Protein 1PUF (pdb70)

B-factor: me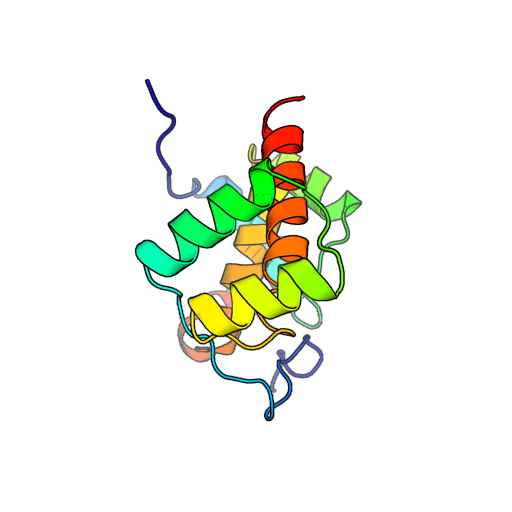an 48.25, std 15.73, range [22.33, 100.63]

Sequence (150 aa):
NNPAANWLHARSTRKKRCPYTKHQTLELEKEFLFNMYLTRDRRYEVARLLNLTERRQVKIIWFQNRRMKMKKINKDRAKARRKRRNFNNKQATEILNEYFYSHLSNPYPSEEAKEELAKKCGITVSQVSNWFGNKRIRYKKNIGKFQEEANIY

Solvent-accessible surface area: 11614 Å² total; per-residue (Å²): 179,102,28,7,50,114,8,126,98,69,194,120,118,170,131,164,184,66,99,64,81,173,111,26,56,96,48,0,44,136,12,1,128,141,35,67,151,42,77,194,114,99,49,38,54,8,4,82,119,11,138,18,80,82,159,31,0,81,53,40,2,79,95,45,45,102,116,67,128,105,81,85,76,86,176,88,144,160,225,214,143,202,168,131,64,81,158,122,2,44,31,52,0,4,48,46,0,23,86,77,34,83,77,0,73,10,56,62,119,26,48,100,93,6,7,164,122,12,70,26,74,57,44,56,0,38,78,33,1,28,67,22,46,76,144,8,62,156,77,67,58,73,46,101,32,55,25,107,142,82

Secondary structure (DSSP, 8-state):
--TTTTS----TTSPPP-PPPHHHHHHHHHHHHH-SS--HHHHHHHHHHHT--HHHHHHHHHHHHHHHHHHHHHH--/-PPPP-PPPHHHHHHHHHHHHHTTTS----HHHHHHHHHHHTS-HHHHHHHHHHHHHHHHH-TTTTTTHHHH-

Foldseek 3Di:
DPPCVPPDDDDPPDDDDDDADPVLVVLLVVLCVVPLADDQVSLVVSCVVRVHDSVVSNVVSVVVVVVVVVVVVVPPD/DDDDDDDFDPQLVVLLLVQCLVCVVDSDDDLVRLCVSCVSRVHDSVVSVVVVVVVVVVCVVCVPVCPVVSVVD

Radius of gyration: 19.5 Å; Cα contacts (8 Å, |Δi|>4): 75; chains: 2; bounding box: 44×50×38 Å

Nearest PDB structures (foldseek):
  1puf-assembly1_A  TM=1.013E+00  e=2.223E-12  Mus musculus
  2r5z-assembly1_A  TM=8.988E-01  e=5.436E-06  Drosophila melanogaster
  2r5y-assembly1_A  TM=7.998E-01  e=9.150E-06  Drosophila melanogaster
  5wc9-assembly2_F  TM=9.053E-01  e=1.177E-02  Homo sapiens
  2da1-assembly1_A  TM=8.471E-01  e=9.073E-03  Homo sapiens

Structure (mmCIF, N/CA/C/O backbone):
data_1PUF
#
_entry.id   1PUF
#
_cell.length_a   60.769
_cell.length_b   114.853
_cell.length_c   108.170
_cell.angle_alpha   90.00
_cell.angle_beta   90.00
_cell.angle_gamma   90.00
#
_symmetry.space_group_name_H-M   'C 2 2 21'
#
loop_
_entity.id
_entity.type
_entity.pdbx_description
1 polymer "5'-D(*AP*CP*TP*CP*TP*AP*TP*GP*AP*TP*TP*TP*AP*CP*GP*AP*CP*GP*CP*T)-3'"
2 polymer "5'-D(*TP*AP*GP*CP*GP*TP*CP*GP*TP*AP*AP*AP*TP*CP*AP*TP*AP*GP*AP*G)-3'"
3 polymer 'Homeobox protein Hox-A9'
4 polymer 'Pre-B-cell leukemia transcription factor-1'
5 water water
#
loop_
_atom_site.group_PDB
_atom_site.id
_atom_site.type_symbol
_atom_site.label_atom_id
_atom_site.label_alt_id
_atom_site.label_comp_id
_atom_site.label_asym_id
_atom_site.label_entity_id
_atom_site.label_seq_id
_atom_site.pdbx_PDB_ins_code
_atom_site.Cartn_x
_atom_site.Cartn_y
_atom_site.Cartn_z
_atom_site.occupancy
_atom_site.B_iso_or_equiv
_atom_site.auth_seq_id
_atom_site.auth_comp_id
_atom_site.auth_asym_id
_atom_site.auth_atom_id
_atom_site.pdbx_PDB_model_num
ATOM 815 N N . ASN C 3 1 ? 25.806 10.469 15.538 1.00 87.46 193 ASN A N 1
ATOM 816 C CA . ASN C 3 1 ? 26.003 11.184 14.244 1.00 86.99 193 ASN A CA 1
ATOM 817 C C . ASN C 3 1 ? 25.340 12.564 14.262 1.00 86.09 193 ASN A C 1
ATOM 818 O O . ASN C 3 1 ? 25.943 13.558 13.851 1.00 86.39 193 ASN A O 1
ATOM 823 N N . ASN C 3 2 ? 24.093 12.612 14.727 1.00 84.29 194 ASN A N 1
ATOM 824 C CA . ASN C 3 2 ? 23.344 13.863 14.829 1.00 82.02 194 ASN A CA 1
ATOM 825 C C . ASN C 3 2 ? 23.245 14.585 13.476 1.00 79.71 194 ASN A C 1
ATOM 826 O O . ASN C 3 2 ? 23.767 15.684 13.308 1.00 79.44 194 ASN A O 1
ATOM 831 N N . PRO C 3 3 ? 22.551 13.976 12.498 1.00 77.56 195 PRO A N 1
ATOM 832 C CA . PRO C 3 3 ? 22.395 14.568 11.165 1.00 75.46 195 PRO A CA 1
ATOM 833 C C . PRO C 3 3 ? 21.499 15.804 11.138 1.00 73.23 195 PRO A C 1
ATOM 834 O O . PRO C 3 3 ? 21.525 16.568 10.174 1.00 73.70 195 PRO A O 1
ATOM 838 N N . ALA C 3 4 ? 20.715 16.000 12.197 1.00 70.03 196 ALA A N 1
ATOM 839 C CA . ALA C 3 4 ? 19.826 17.158 12.301 1.00 66.75 196 ALA A CA 1
ATOM 840 C C . ALA C 3 4 ? 20.575 18.384 12.839 1.00 64.56 196 ALA A C 1
ATOM 841 O O . ALA C 3 4 ? 20.005 19.474 12.944 1.00 63.61 196 ALA A O 1
ATOM 843 N N . ALA C 3 5 ? 21.856 18.199 13.153 1.00 61.02 197 ALA A N 1
ATOM 844 C CA . ALA C 3 5 ? 22.706 19.252 13.705 1.00 58.76 197 ALA A CA 1
ATOM 845 C C . ALA C 3 5 ? 22.660 20.611 13.015 1.00 57.38 197 ALA A C 1
ATOM 846 O O . ALA C 3 5 ? 22.496 21.641 13.674 1.00 56.37 197 ALA A O 1
ATOM 848 N N . ASN C 3 6 ? 22.817 20.626 11.695 1.00 54.95 198 ASN A N 1
ATOM 849 C CA . ASN C 3 6 ? 22.802 21.883 10.958 1.00 54.63 198 ASN A CA 1
ATOM 850 C C . ASN C 3 6 ? 21.423 22.388 10.531 1.00 52.04 198 ASN A C 1
ATOM 851 O O . ASN C 3 6 ? 21.328 23.394 9.825 1.00 51.47 198 ASN A O 1
ATOM 856 N N . TRP C 3 7 ?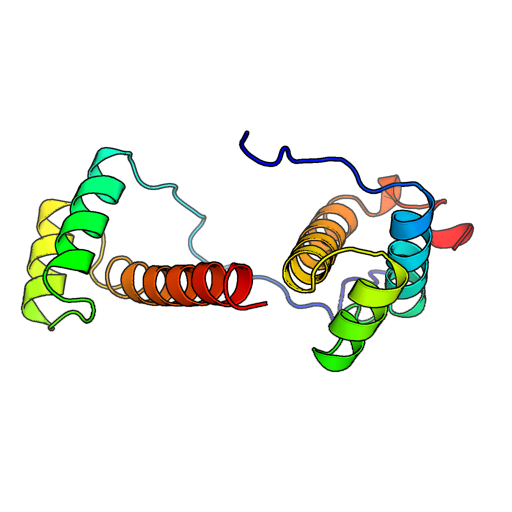 20.363 21.697 10.935 1.00 49.66 199 TRP A N 1
ATOM 857 C CA . TRP C 3 7 ? 19.006 22.108 10.563 1.00 46.60 199 TRP A CA 1
ATOM 858 C C . TRP C 3 7 ? 18.551 23.305 11.397 1.00 47.00 199 TRP A C 1
ATOM 859 O O . TRP C 3 7 ? 19.186 23.661 12.389 1.00 44.32 199 TRP A O 1
ATOM 870 N N . LEU C 3 8 ? 17.443 23.928 11.004 1.00 46.18 200 LEU A N 1
ATOM 871 C CA . LEU C 3 8 ? 16.948 25.064 11.770 1.00 47.38 200 LEU A CA 1
ATOM 872 C C . LEU C 3 8 ? 16.360 24.535 13.060 1.00 47.71 200 LEU A C 1
ATOM 873 O O . LEU C 3 8 ? 15.608 23.571 13.046 1.00 46.42 200 LEU A O 1
ATOM 878 N N . HIS C 3 9 ? 16.722 25.143 14.180 1.00 50.15 201 HIS A N 1
ATOM 879 C CA . HIS C 3 9 ? 16.187 24.709 15.460 1.00 54.00 201 HIS A CA 1
ATOM 880 C C . HIS C 3 9 ? 15.533 25.872 16.171 1.00 55.65 201 HIS A C 1
ATOM 881 O O . HIS C 3 9 ? 15.942 27.028 16.014 1.00 54.74 201 HIS A O 1
ATOM 888 N N . ALA C 3 10 ? 14.500 25.559 16.937 1.00 57.21 202 ALA A N 1
ATOM 889 C CA . ALA C 3 10 ? 13.808 26.577 17.695 1.00 60.67 202 ALA A CA 1
ATOM 890 C C . ALA C 3 10 ? 14.730 26.959 18.844 1.00 62.48 202 ALA A C 1
ATOM 891 O O . ALA C 3 10 ? 15.362 26.096 19.462 1.00 62.59 202 ALA A O 1
ATOM 893 N N . ARG C 3 11 ? 14.832 28.253 19.111 1.00 65.54 203 ARG A N 1
ATOM 894 C CA . ARG C 3 11 ? 15.669 28.719 20.199 1.00 68.64 203 ARG A CA 1
ATOM 895 C C . ARG C 3 11 ? 15.033 28.197 21.486 1.00 69.10 203 ARG A C 1
ATOM 896 O O . ARG C 3 11 ? 13.837 28.376 21.717 1.00 68.96 203 ARG A O 1
ATOM 904 N N . SER C 3 12 ? 15.837 27.530 22.304 1.00 70.34 204 SER A N 1
ATOM 905 C CA . SER C 3 12 ? 15.379 26.956 23.564 1.00 71.19 204 SER A CA 1
ATOM 906 C C . SER C 3 12 ? 14.647 27.948 24.482 1.00 70.66 204 SER A C 1
ATOM 907 O O . SER C 3 12 ? 14.167 27.579 25.555 1.00 70.29 204 SER A O 1
ATOM 910 N N . THR C 3 13 ? 14.555 29.202 24.057 1.00 69.72 205 THR A N 1
ATOM 911 C CA . THR C 3 13 ? 13.896 30.222 24.855 1.00 68.99 205 THR A CA 1
ATOM 912 C C . THR C 3 13 ? 12.646 30.776 24.188 1.00 67.97 205 THR A C 1
ATOM 913 O O . THR C 3 13 ? 12.199 31.880 24.516 1.00 68.59 205 THR A O 1
ATOM 917 N N . ARG C 3 14 ? 12.086 30.012 23.255 1.00 65.69 206 ARG A N 1
ATOM 918 C CA . ARG C 3 14 ? 10.885 30.426 22.532 1.00 63.42 206 ARG A CA 1
ATOM 919 C C . ARG C 3 14 ? 9.640 30.117 23.369 1.00 60.78 206 ARG A C 1
ATOM 920 O O . ARG C 3 14 ? 9.569 29.066 24.009 1.00 60.63 206 ARG A O 1
ATOM 928 N N . LYS C 3 15 ? 8.667 31.028 23.386 1.00 57.73 207 LYS A N 1
ATOM 929 C CA . LYS C 3 15 ? 7.454 30.789 24.155 1.00 55.09 207 LYS A CA 1
ATOM 930 C C . LYS C 3 15 ? 6.801 29.533 23.596 1.00 53.87 207 LYS A C 1
ATOM 931 O O . LYS C 3 15 ? 6.776 29.341 22.387 1.00 53.91 207 LYS A O 1
ATOM 937 N N . LYS C 3 16 ? 6.308 28.659 24.470 1.00 52.44 208 LYS A N 1
ATOM 938 C CA . LYS C 3 16 ? 5.651 27.447 23.994 1.00 49.53 208 LYS A CA 1
ATOM 939 C C . LYS C 3 16 ? 4.262 27.819 23.449 1.00 46.16 208 LYS A C 1
ATOM 940 O O . LYS C 3 16 ? 3.530 28.610 24.048 1.00 44.13 208 LYS A O 1
ATOM 946 N N . ARG C 3 17 ? 3.938 27.246 22.303 1.00 42.47 209 ARG A N 1
ATOM 947 C CA . ARG C 3 17 ? 2.690 27.476 21.581 1.00 41.04 209 ARG A CA 1
ATOM 948 C C . ARG C 3 17 ? 1.430 27.339 22.426 1.00 39.67 209 ARG A C 1
ATOM 949 O O . ARG C 3 17 ? 1.247 26.338 23.098 1.00 38.87 209 ARG A O 1
ATOM 957 N N . CYS C 3 18 ? 0.563 28.338 22.354 1.00 38.33 210 CYS A N 1
ATOM 958 C CA . CYS C 3 18 ? -0.717 28.336 23.070 1.00 40.34 210 CYS A CA 1
ATOM 959 C C . CYS C 3 18 ? -1.868 28.556 22.095 1.00 38.08 210 CYS A C 1
ATOM 960 O O . CYS C 3 18 ? -2.061 29.678 21.657 1.00 38.65 210 CYS A O 1
ATOM 963 N N . PRO C 3 19 ? -2.615 27.511 21.723 1.00 37.03 211 PRO A N 1
ATOM 964 C CA . PRO C 3 19 ? -3.739 27.713 20.794 1.00 37.51 211 PRO A CA 1
ATOM 965 C C . PRO C 3 19 ? -4.693 28.734 21.390 1.00 38.97 211 PRO A C 1
ATOM 966 O O . PRO C 3 19 ? -4.913 28.732 22.609 1.00 37.36 211 PRO A O 1
ATOM 970 N N . TYR C 3 20 ? -5.259 29.608 20.567 1.00 38.27 212 TYR A N 1
ATOM 971 C CA . TYR C 3 20 ? -6.177 30.584 21.120 1.00 41.27 212 TYR A CA 1
ATOM 972 C C . TYR C 3 20 ? -7.568 29.942 21.105 1.00 42.49 212 TYR A C 1
ATOM 973 O O . TYR C 3 20 ? -7.807 28.952 20.411 1.00 44.17 212 TYR A O 1
ATOM 982 N N . THR C 3 21 ? -8.480 30.523 21.865 1.00 45.61 213 THR A N 1
ATOM 983 C CA . THR C 3 21 ? -9.840 30.002 21.952 1.00 46.66 213 THR A CA 1
ATOM 984 C C . THR C 3 21 ? -10.710 30.430 20.787 1.00 47.88 213 THR A C 1
ATOM 985 O O . THR C 3 21 ? -10.384 31.374 20.075 1.00 46.44 213 THR A O 1
ATOM 989 N N . LYS C 3 22 ? -11.826 29.727 20.606 1.00 48.05 214 LYS A N 1
ATOM 990 C CA . LYS C 3 22 ? -12.753 30.046 19.546 1.00 49.08 214 LYS A CA 1
ATOM 991 C C . LYS C 3 22 ? -13.069 31.523 19.671 1.00 47.10 214 LYS A C 1
ATOM 992 O O . LYS C 3 22 ? -13.112 32.238 18.676 1.00 48.77 214 LYS A O 1
ATOM 998 N N . HIS C 3 23 ? -13.269 31.988 20.898 1.00 44.15 215 HIS A N 1
ATOM 999 C CA . HIS C 3 23 ? -13.602 33.394 21.132 1.00 42.90 215 HIS A CA 1
ATOM 1000 C C . HIS C 3 23 ? -12.497 34.371 20.736 1.00 41.26 215 HIS A C 1
ATOM 1001 O O . HIS C 3 23 ? -12.758 35.409 20.125 1.00 38.61 215 HIS A O 1
ATOM 1008 N N . GLN C 3 24 ? -11.263 34.068 21.122 1.00 38.49 216 GLN A N 1
ATOM 1009 C CA . GLN C 3 24 ? -10.188 34.973 20.770 1.00 36.48 216 GLN A CA 1
ATOM 1010 C C . GLN C 3 24 ? -10.095 34.983 19.242 1.00 32.13 216 GLN A C 1
ATOM 1011 O O . GLN C 3 24 ? -10.040 36.040 18.662 1.00 31.29 216 GLN A O 1
ATOM 1017 N N . THR C 3 25 ? -10.130 33.813 18.627 1.00 34.47 217 THR A N 1
ATOM 1018 C CA . THR C 3 25 ? -10.043 33.705 17.151 1.00 36.85 217 THR A CA 1
ATOM 1019 C C . THR C 3 25 ? -11.156 34.492 16.446 1.00 38.42 217 THR A C 1
ATOM 1020 O O . THR C 3 25 ? -10.886 35.287 15.559 1.00 38.19 217 THR A O 1
ATOM 1024 N N . LEU C 3 26 ? -12.405 34.313 16.880 1.00 40.28 218 LEU A N 1
ATOM 1025 C CA . LEU C 3 26 ? -13.514 35.014 16.253 1.00 39.71 218 LEU A CA 1
ATOM 1026 C C . LEU C 3 26 ? -13.410 36.524 16.400 1.00 39.27 218 LEU A C 1
ATOM 1027 O O . LEU C 3 26 ? -13.700 37.276 15.463 1.00 38.89 218 LEU A O 1
ATOM 1032 N N . GLU C 3 27 ? -12.962 36.988 17.559 1.00 37.14 219 GLU A N 1
ATOM 1033 C CA . GLU C 3 27 ? -12.800 38.410 17.778 1.00 36.71 219 GLU A CA 1
ATOM 1034 C C . GLU C 3 27 ? -11.633 38.988 16.944 1.00 36.00 219 GLU A C 1
ATOM 1035 O O . GLU C 3 27 ? -11.680 40.124 16.451 1.00 34.14 219 GLU A O 1
ATOM 1041 N N . LEU C 3 28 ? -10.553 38.226 16.834 1.00 34.12 220 LEU A N 1
ATOM 1042 C CA . LEU C 3 28 ? -9.442 38.699 16.041 1.00 32.46 220 LEU A CA 1
ATOM 1043 C C . LEU C 3 28 ? -9.891 38.729 14.560 1.00 33.58 220 LEU A C 1
ATOM 1044 O O . LEU C 3 28 ? -9.587 39.662 13.831 1.00 36.47 220 LEU A O 1
ATOM 1049 N N . GLU C 3 29 ? -10.581 37.706 14.123 1.00 34.49 221 GLU A N 1
ATOM 1050 C CA . GLU C 3 29 ? -11.048 37.735 12.745 1.00 40.66 221 GLU A CA 1
ATOM 1051 C C . GLU C 3 29 ? -11.901 38.997 12.475 1.00 42.12 221 GLU A C 1
ATOM 1052 O O . GLU C 3 29 ? -11.727 39.666 11.452 1.00 41.99 221 GLU A O 1
ATOM 1058 N N . LYS C 3 30 ? -12.803 39.363 13.390 1.00 43.32 222 LYS A N 1
ATOM 1059 C CA . LYS C 3 30 ? -13.602 40.567 13.183 1.00 42.83 222 LYS A CA 1
ATOM 1060 C C . LYS C 3 30 ? -12.760 41.843 13.184 1.00 43.24 222 LYS A C 1
ATOM 1061 O O . LYS C 3 30 ? -13.113 42.821 12.529 1.00 41.17 222 LYS A O 1
ATOM 1067 N N . GLU C 3 31 ? -11.650 41.865 13.921 1.00 40.73 223 GLU A N 1
ATOM 1068 C CA . GLU C 3 31 ? -10.833 43.065 13.929 1.00 42.10 223 GLU A CA 1
ATOM 1069 C C . GLU C 3 31 ? -10.087 43.145 12.596 1.00 42.85 223 GLU A C 1
ATOM 1070 O O . GLU C 3 31 ? -9.813 44.247 12.092 1.00 42.37 223 GLU A O 1
ATOM 1076 N N . PHE C 3 32 ? -9.790 41.971 12.043 1.00 42.76 224 PHE A N 1
ATOM 1077 C CA . PHE C 3 32 ? -9.067 41.839 10.789 1.00 45.21 224 PHE A CA 1
ATOM 1078 C C . PHE C 3 32 ? -9.879 42.479 9.670 1.00 47.37 224 PHE A C 1
ATOM 1079 O O . PHE C 3 32 ? -9.349 43.329 8.943 1.00 47.53 224 PHE A O 1
ATOM 1087 N N . LEU C 3 33 ? -11.150 42.085 9.554 1.00 48.74 225 LEU A N 1
ATOM 1088 C CA . LEU C 3 33 ? -12.059 42.631 8.521 1.00 50.25 225 LEU A CA 1
ATOM 1089 C C . LEU C 3 33 ? -12.352 44.128 8.664 1.00 51.09 225 LEU A C 1
ATOM 1090 O O . LEU C 3 33 ? -12.675 44.814 7.681 1.00 50.86 225 LEU A O 1
ATOM 1095 N N . PHE C 3 34 ? -12.254 44.643 9.883 1.00 50.13 226 PHE A N 1
ATOM 1096 C CA . PHE C 3 34 ? -12.454 46.060 10.069 1.00 50.93 226 PHE A CA 1
ATOM 1097 C C . PHE C 3 34 ? -11.268 46.824 9.466 1.00 50.47 226 PHE A C 1
ATOM 1098 O O . PHE C 3 34 ? -11.459 47.854 8.830 1.00 49.84 226 PHE A O 1
ATOM 1106 N N . ASN C 3 35 ? -10.043 46.340 9.685 1.00 49.06 227 ASN A N 1
ATOM 1107 C CA . ASN C 3 35 ? -8.831 46.983 9.136 1.00 48.83 227 ASN A CA 1
ATOM 1108 C C . ASN C 3 35 ? -7.723 45.932 9.128 1.00 48.48 227 ASN A C 1
ATOM 1109 O O . ASN C 3 35 ? -7.242 45.543 10.195 1.00 47.80 227 ASN A O 1
ATOM 1111 N N . MET C 3 36 ? -7.313 45.471 7.940 1.00 46.59 228 MET A N 1
ATOM 1112 C CA . MET C 3 36 ? -6.307 44.410 7.845 1.00 44.61 228 MET A CA 1
ATOM 1113 C C . MET C 3 36 ? -4.940 44.716 8.390 1.00 42.60 228 MET A C 1
ATOM 1114 O O . MET C 3 36 ? -4.104 43.816 8.509 1.00 41.72 228 MET A O 1
ATOM 1119 N N . TYR C 3 37 ? -4.726 45.984 8.718 1.00 41.77 229 TYR A N 1
ATOM 1120 C CA . TYR C 3 37 ? -3.493 46.457 9.313 1.00 44.27 229 TYR A CA 1
ATOM 1121 C C . TYR C 3 37 ? -3.866 47.216 10.586 1.00 45.87 229 TYR A C 1
ATOM 1122 O O . TYR C 3 37 ? -4.705 48.123 10.565 1.00 44.80 229 TYR A O 1
ATOM 1131 N N . LEU C 3 38 ? -3.238 46.825 11.689 1.00 47.05 230 LEU A N 1
ATOM 1132 C CA . LEU C 3 38 ? -3.491 47.427 13.000 1.00 48.97 230 LEU A CA 1
ATOM 1133 C C . LEU C 3 38 ? -2.804 48.762 13.208 1.00 50.13 230 LEU A C 1
ATOM 1134 O O . LEU C 3 38 ? -1.739 49.031 12.643 1.00 51.37 230 LEU A O 1
ATOM 1139 N N . THR C 3 39 ? -3.426 49.595 14.032 1.00 51.66 231 THR A N 1
ATOM 1140 C CA . THR C 3 39 ? -2.869 50.876 14.418 1.00 53.22 231 THR A CA 1
ATOM 1141 C C . THR C 3 39 ? -2.375 50.539 15.821 1.00 54.41 231 THR A C 1
ATOM 1142 O O . THR C 3 39 ? -2.845 49.569 16.413 1.00 52.68 231 THR A O 1
ATOM 1146 N N . ARG C 3 40 ? -1.453 51.329 16.354 1.00 57.23 232 ARG A N 1
ATOM 1147 C CA . ARG C 3 40 ? -0.912 51.071 17.685 1.00 60.72 232 ARG A CA 1
ATOM 1148 C C . ARG C 3 40 ? -2.031 50.980 18.735 1.00 61.13 232 ARG A C 1
ATOM 1149 O O . ARG C 3 40 ? -1.986 50.140 19.639 1.00 61.60 232 ARG A O 1
ATOM 1157 N N . ASP C 3 41 ? -3.053 51.815 18.583 1.00 61.80 233 ASP A N 1
ATOM 1158 C CA . AS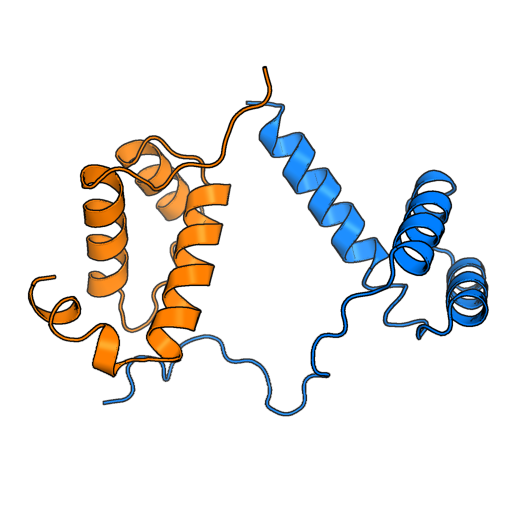P C 3 41 ? -4.168 51.851 19.528 1.00 62.00 233 ASP A CA 1
ATOM 1159 C C . ASP C 3 41 ? -5.172 50.707 19.406 1.00 60.23 233 ASP A C 1
ATOM 1160 O O . ASP C 3 41 ? -5.607 50.149 20.422 1.00 59.48 233 ASP A O 1
ATOM 1165 N N . ARG C 3 42 ? -5.545 50.367 18.175 1.00 57.44 234 ARG A N 1
ATOM 1166 C CA . ARG C 3 42 ? -6.493 49.283 17.942 1.00 56.65 234 ARG A CA 1
ATOM 1167 C C . ARG C 3 42 ? -5.906 47.975 18.464 1.00 54.15 234 ARG A C 1
ATOM 1168 O O . ARG C 3 42 ? -6.615 47.145 19.022 1.00 52.30 234 ARG A O 1
ATOM 1176 N N . ARG C 3 43 ? -4.602 47.806 18.253 1.00 51.08 235 ARG A N 1
ATOM 1177 C CA . ARG C 3 43 ? -3.878 46.623 18.695 1.00 49.74 235 ARG A CA 1
ATOM 1178 C C . ARG C 3 43 ? -3.905 46.556 20.216 1.00 47.75 235 ARG A C 1
ATOM 1179 O O . ARG C 3 43 ? -4.086 45.499 20.801 1.00 46.09 235 ARG A O 1
ATOM 1187 N N . TYR C 3 44 ? -3.680 47.709 20.824 1.00 48.01 236 TYR A N 1
ATOM 1188 C CA . TYR C 3 44 ? -3.676 47.865 22.266 1.00 48.06 236 TYR A CA 1
ATOM 1189 C C . TYR C 3 44 ? -5.023 47.476 22.860 1.00 47.78 236 TYR A C 1
ATOM 1190 O O . TYR C 3 44 ? -5.068 46.755 23.853 1.00 48.76 236 TYR A O 1
ATOM 1192 N N . GLU C 3 45 ? -6.116 47.917 22.237 1.00 47.72 237 GLU A N 1
ATOM 1193 C CA . GLU C 3 45 ? -7.464 47.616 22.733 1.00 46.03 237 GLU A CA 1
ATOM 1194 C C . GLU C 3 45 ? -7.878 46.161 22.555 1.00 46.46 237 GLU A C 1
ATOM 1195 O O . GLU C 3 45 ? -8.496 45.549 23.448 1.00 45.18 237 GLU A O 1
ATOM 1197 N N . VAL C 3 46 ? -7.536 45.594 21.399 1.00 44.86 238 VAL A N 1
ATOM 1198 C CA . VAL C 3 46 ? -7.850 44.208 21.114 1.00 43.75 238 VAL A CA 1
ATOM 1199 C C . VAL C 3 46 ? -7.051 43.320 22.065 1.00 43.86 238 VAL A C 1
ATOM 1200 O O . VAL C 3 46 ? -7.560 42.321 22.581 1.00 43.80 238 VAL A O 1
ATOM 1204 N N . ALA C 3 47 ? -5.788 43.674 22.278 1.00 43.21 239 ALA A N 1
ATOM 1205 C CA . ALA C 3 47 ? -4.934 42.910 23.176 1.00 44.75 239 ALA A CA 1
ATOM 1206 C C . ALA C 3 47 ? -5.566 42.820 24.594 1.00 45.48 239 ALA A C 1
ATOM 1207 O O . ALA C 3 47 ? -5.728 41.730 25.142 1.00 46.80 239 ALA A O 1
ATOM 1209 N N . ARG C 3 48 ? -5.908 43.973 25.159 1.00 46.46 240 ARG A N 1
ATOM 1210 C CA . ARG C 3 48 ? -6.523 44.080 26.499 1.00 47.37 240 ARG A CA 1
ATOM 1211 C C . ARG C 3 48 ? -7.817 43.271 26.584 1.00 48.43 240 ARG A C 1
ATOM 1212 O O . ARG C 3 48 ? -8.007 42.417 27.463 1.00 48.83 240 ARG A O 1
ATOM 1214 N N . LEU C 3 49 ? -8.703 43.546 25.643 1.00 49.13 241 LEU A N 1
ATOM 1215 C CA . LEU C 3 49 ? -9.984 42.884 25.542 1.00 50.11 241 LEU A CA 1
ATOM 1216 C C . LEU C 3 49 ? -9.893 41.352 25.538 1.00 49.48 241 LEU A C 1
ATOM 1217 O O . LEU C 3 49 ? -10.745 40.672 26.126 1.00 49.11 241 LEU A O 1
ATOM 1222 N N . LEU C 3 50 ? -8.858 40.802 24.895 1.00 46.23 242 LEU A N 1
ATOM 1223 C CA . LEU C 3 50 ? -8.695 39.356 24.807 1.00 43.22 242 LEU A CA 1
ATOM 1224 C C . LEU C 3 50 ? -7.627 38.762 25.733 1.00 41.75 242 LEU A C 1
ATOM 1225 O O . LEU C 3 50 ? -7.420 37.556 25.739 1.00 40.95 242 LEU A O 1
ATOM 1230 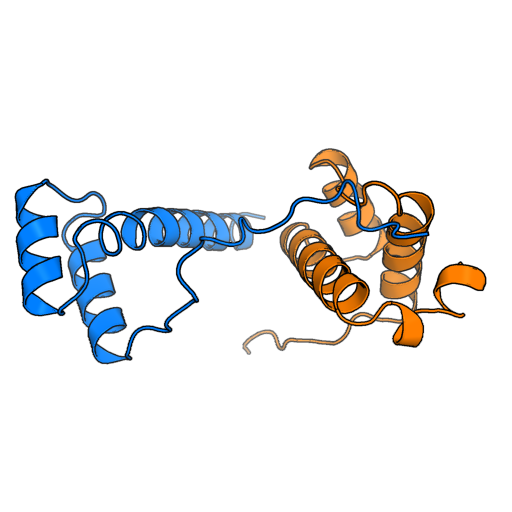N N . ASN C 3 51 ? -6.933 39.595 26.493 1.00 42.71 243 ASN A N 1
ATOM 1231 C CA . ASN C 3 51 ? -5.896 39.085 27.405 1.00 44.13 243 ASN A CA 1
ATOM 1232 C C . ASN C 3 51 ? -4.774 38.387 26.613 1.00 42.91 243 ASN A C 1
ATOM 1233 O O . ASN C 3 51 ? -4.353 37.262 26.918 1.00 43.67 243 ASN A O 1
ATOM 1238 N N . LEU C 3 52 ? -4.329 39.063 25.558 1.00 43.45 244 LEU A N 1
ATOM 1239 C CA . LEU C 3 52 ? -3.233 38.581 24.719 1.00 40.26 244 LEU A CA 1
ATOM 1240 C C . LEU C 3 52 ? -2.309 39.760 24.749 1.00 39.79 244 LEU A C 1
ATOM 1241 O O . LEU C 3 52 ? -2.752 40.873 25.000 1.00 39.27 244 LEU A O 1
ATOM 1246 N N . THR C 3 53 ? -1.026 39.523 24.513 1.00 39.30 245 THR A N 1
ATOM 1247 C CA . THR C 3 53 ? -0.082 40.612 24.497 1.00 38.85 245 THR A CA 1
ATOM 1248 C C . THR C 3 53 ? -0.226 41.344 23.163 1.00 41.35 245 THR A C 1
ATOM 1249 O O . THR C 3 53 ? -0.768 40.783 22.194 1.00 38.15 245 THR A O 1
ATOM 1253 N N . GLU C 3 54 ? 0.244 42.586 23.127 1.00 39.02 246 GLU A N 1
ATOM 1254 C CA . GLU C 3 54 ? 0.224 43.355 21.899 1.00 40.78 246 GLU A CA 1
ATOM 1255 C C . GLU C 3 54 ? 1.106 42.620 20.858 1.00 39.05 246 GLU A C 1
ATOM 1256 O O . GLU C 3 54 ? 0.810 42.650 19.669 1.00 37.98 246 GLU A O 1
ATOM 1262 N N A ARG C 3 55 ? 2.173 41.973 21.319 0.50 38.34 247 ARG A N 1
ATOM 1263 N N B ARG C 3 55 ? 2.179 41.977 21.315 0.50 38.05 247 ARG A N 1
ATOM 1264 C CA A ARG C 3 55 ? 3.054 41.247 20.411 0.50 37.02 247 ARG A CA 1
ATOM 1265 C CA B ARG C 3 55 ? 3.067 41.252 20.406 0.50 36.51 247 ARG A CA 1
ATOM 1266 C C A ARG C 3 55 ? 2.263 40.125 19.752 0.50 35.57 247 ARG A C 1
ATOM 1267 C C B ARG C 3 55 ? 2.312 40.086 19.762 0.50 35.30 247 ARG A C 1
ATOM 1268 O O A ARG C 3 55 ? 2.289 39.977 18.522 0.50 33.01 247 ARG A O 1
ATOM 1269 O O B ARG C 3 55 ? 2.424 39.858 18.549 0.50 33.07 247 ARG A O 1
ATOM 1284 N N . GLN C 3 56 ? 1.539 39.355 20.563 1.00 32.19 248 GLN A N 1
ATOM 1285 C CA . GLN C 3 56 ? 0.750 38.248 20.034 1.00 31.21 248 GLN A CA 1
ATOM 1286 C C . GLN C 3 56 ? -0.281 38.764 19.034 1.00 29.31 248 GLN A C 1
ATOM 1287 O O . GLN C 3 56 ? -0.554 38.088 18.050 1.00 29.52 248 GLN A O 1
ATOM 1293 N N . VAL C 3 57 ? -0.859 39.932 19.290 1.00 28.59 249 VAL A N 1
ATOM 1294 C CA . VAL C 3 57 ? -1.877 40.464 18.382 1.00 29.20 249 VAL A CA 1
ATOM 1295 C C . VAL C 3 57 ? -1.220 40.906 17.066 1.00 28.71 249 VAL A C 1
ATOM 1296 O O . VAL C 3 57 ? -1.743 40.607 16.014 1.00 27.81 249 VAL A O 1
ATOM 1300 N N . LYS C 3 58 ? -0.082 41.589 17.157 1.00 27.90 250 LYS A N 1
ATOM 1301 C CA . LYS C 3 58 ? 0.677 42.048 15.958 1.00 28.82 250 LYS A CA 1
ATOM 1302 C C . LYS C 3 58 ? 1.030 40.849 15.079 1.00 26.69 250 LYS A C 1
ATOM 1303 O O . LYS C 3 58 ? 0.874 40.882 13.839 1.00 28.40 250 LYS A O 1
ATOM 1309 N N A ILE C 3 59 ? 1.511 39.790 15.714 0.50 25.82 251 ILE A N 1
ATOM 1310 N N B ILE C 3 59 ? 1.515 39.791 15.715 0.50 26.55 251 ILE A N 1
ATOM 1311 C CA A ILE C 3 59 ? 1.902 38.569 15.022 0.50 26.13 251 ILE A CA 1
ATOM 1312 C CA B ILE C 3 59 ? 1.905 38.565 15.029 0.50 27.38 251 ILE A CA 1
ATOM 1313 C C A ILE C 3 59 ? 0.711 37.793 14.453 0.50 26.52 251 ILE A C 1
ATOM 1314 C C B ILE C 3 59 ? 0.712 37.797 14.453 0.50 27.27 251 ILE A C 1
ATOM 1315 O O A ILE C 3 59 ? 0.793 37.199 13.358 0.50 25.23 251 ILE A O 1
ATOM 1316 O O B ILE C 3 59 ? 0.793 37.212 13.355 0.50 25.93 251 ILE A O 1
ATOM 1325 N N . TRP C 3 60 ? -0.404 37.792 15.176 1.00 24.85 252 TRP A N 1
ATOM 1326 C CA . TRP C 3 60 ? -1.572 37.098 14.679 1.00 26.80 252 TRP A CA 1
ATOM 1327 C C . TRP C 3 60 ? -1.987 37.773 13.359 1.00 25.44 252 TRP A C 1
ATOM 1328 O O . TRP C 3 60 ? -2.302 37.095 12.382 1.00 26.36 252 TRP A O 1
ATOM 1339 N N . PHE C 3 61 ? -1.980 39.096 13.346 1.00 24.80 253 PHE A N 1
ATOM 1340 C CA . PHE C 3 61 ? -2.386 39.813 12.140 1.00 26.61 253 PHE A CA 1
ATOM 1341 C C . PHE C 3 61 ? -1.408 39.528 10.997 1.00 25.75 253 PHE A C 1
ATOM 1342 O O . PHE C 3 61 ? -1.825 39.359 9.858 1.00 26.21 253 PHE A O 1
ATOM 1350 N N . GLN C 3 62 ? -0.135 39.464 11.323 1.00 26.85 254 GLN A N 1
ATOM 1351 C CA . GLN C 3 62 ? 0.905 39.156 10.297 1.00 25.34 254 GLN A CA 1
ATOM 1352 C C . GLN C 3 62 ? 0.694 37.751 9.740 1.00 26.38 254 GLN A C 1
ATOM 1353 O O . GLN C 3 62 ? 0.744 37.532 8.510 1.00 26.21 254 GLN A O 1
ATOM 1359 N N . ASN C 3 63 ? 0.440 36.786 10.622 1.00 22.35 255 ASN A N 1
ATOM 1360 C CA . ASN C 3 63 ? 0.177 35.415 10.185 1.00 24.87 255 ASN A CA 1
ATOM 1361 C C . ASN C 3 63 ? -1.143 35.350 9.370 1.00 25.71 255 ASN A C 1
ATOM 1362 O O . ASN C 3 63 ? -1.233 34.617 8.373 1.00 24.93 255 ASN A O 1
ATOM 1367 N N . ARG C 3 64 ? -2.141 36.129 9.778 1.00 27.76 256 ARG A N 1
ATOM 1368 C CA . ARG C 3 64 ? -3.438 36.129 9.083 1.00 29.65 256 ARG A CA 1
ATOM 1369 C C . ARG C 3 64 ? -3.296 36.638 7.638 1.00 30.10 256 ARG A C 1
ATOM 1370 O O . ARG C 3 64 ? -3.978 36.172 6.712 1.00 29.31 256 ARG A O 1
ATOM 1378 N N . ARG C 3 65 ? -2.412 37.597 7.444 1.00 31.98 257 ARG A N 1
ATOM 1379 C CA . ARG C 3 65 ? -2.185 38.086 6.091 1.00 31.17 257 ARG A CA 1
ATOM 1380 C C . ARG C 3 65 ? -1.431 37.039 5.261 1.00 32.26 257 ARG A C 1
ATOM 1381 O O . ARG C 3 65 ? -1.617 36.968 4.042 1.00 31.91 257 ARG A O 1
ATOM 1389 N N . MET C 3 66 ? -0.591 36.222 5.892 1.00 31.12 258 MET A N 1
ATOM 1390 C CA . MET C 3 66 ? 0.121 35.165 5.166 1.00 30.54 258 MET A CA 1
ATOM 1391 C C . MET C 3 66 ? -0.864 34.032 4.807 1.00 31.87 258 MET A C 1
ATOM 1392 O O . MET C 3 66 ? -0.742 33.378 3.755 1.00 31.35 258 MET A O 1
ATOM 1397 N N . LYS C 3 67 ? -1.874 33.814 5.653 1.00 28.36 259 LYS A N 1
ATOM 1398 C CA . LYS C 3 67 ? -2.880 32.782 5.376 1.00 28.12 259 LYS A CA 1
ATOM 1399 C C . LYS C 3 67 ? -3.707 33.252 4.173 1.00 30.60 259 LYS A C 1
ATOM 1400 O O . LYS C 3 67 ? -4.054 32.450 3.310 1.00 33.89 259 LYS A O 1
ATOM 1406 N N . MET C 3 68 ? -4.042 34.533 4.131 1.00 31.72 260 MET A N 1
ATOM 1407 C CA . MET C 3 68 ? -4.817 35.079 3.022 1.00 34.88 260 MET A CA 1
ATOM 1408 C C . MET C 3 68 ? -4.012 34.856 1.710 1.00 36.16 260 MET A C 1
ATOM 1409 O O . MET C 3 68 ? -4.579 34.484 0.664 1.00 36.10 260 MET A O 1
ATOM 1414 N N . LYS C 3 69 ? -2.707 35.086 1.775 1.00 34.34 261 LYS A N 1
ATOM 1415 C CA . LYS C 3 69 ? -1.825 34.859 0.610 1.00 36.95 261 LYS A CA 1
ATOM 1416 C C . LYS C 3 69 ? -1.871 33.376 0.257 1.00 36.96 261 LYS A C 1
ATOM 1417 O O . LYS C 3 69 ? -2.035 33.001 -0.915 1.00 36.60 261 LYS A O 1
ATOM 1423 N N . LYS C 3 70 ? -1.757 32.510 1.262 1.00 37.16 262 LYS A N 1
ATOM 1424 C CA . LYS C 3 70 ? -1.792 31.083 0.991 1.00 39.31 262 LYS A CA 1
ATOM 1425 C C . LYS C 3 70 ? -3.083 30.631 0.280 1.00 41.08 262 LYS A C 1
ATOM 1426 O O . LYS C 3 70 ? -3.039 29.830 -0.654 1.00 40.88 262 LYS A O 1
ATOM 1432 N N . ILE C 3 71 ? -4.222 31.138 0.743 1.00 42.23 263 ILE A N 1
ATOM 1433 C CA . ILE C 3 71 ? -5.517 30.802 0.174 1.00 43.43 263 ILE A CA 1
ATOM 1434 C C . ILE C 3 71 ? -5.641 31.334 -1.256 1.00 44.57 263 ILE A C 1
ATOM 1435 O O . ILE C 3 71 ? -6.113 30.616 -2.138 1.00 44.83 263 ILE A O 1
ATOM 1440 N N . ASN C 3 72 ? -5.221 32.574 -1.496 1.00 44.86 264 ASN A N 1
ATOM 1441 C CA . ASN C 3 72 ? -5.312 33.143 -2.833 1.00 47.32 264 ASN A CA 1
ATOM 1442 C C . ASN C 3 72 ? -4.382 32.455 -3.872 1.00 49.01 264 ASN A C 1
ATOM 1443 O O . ASN C 3 72 ? -4.679 32.422 -5.074 1.00 48.42 264 ASN A O 1
ATOM 1448 N N . LYS C 3 73 ? -3.274 31.889 -3.408 1.00 49.64 265 LYS A N 1
ATOM 1449 C CA . LYS C 3 73 ? -2.363 31.188 -4.305 1.00 51.39 265 LYS A CA 1
ATOM 1450 C C . LYS C 3 73 ? -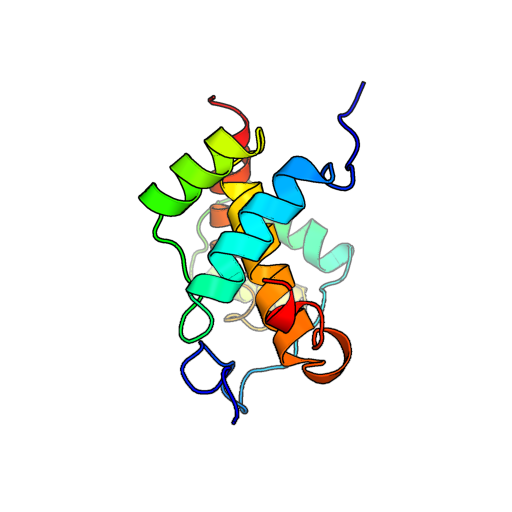3.015 29.848 -4.621 1.00 52.48 265 LYS A C 1
ATOM 1451 O O . LYS C 3 73 ? -2.852 29.304 -5.704 1.00 50.75 265 LYS A O 1
ATOM 1453 N N . ASP C 3 74 ? -3.758 29.319 -3.658 1.00 54.00 266 ASP A N 1
ATOM 1454 C CA . ASP C 3 74 ? -4.419 28.038 -3.830 1.00 57.03 266 ASP A CA 1
ATOM 1455 C C . ASP C 3 74 ? -5.554 28.132 -4.844 1.00 59.96 266 ASP A C 1
ATOM 1456 O O . ASP C 3 74 ? -5.978 27.115 -5.413 1.00 59.55 266 ASP A O 1
ATOM 1458 N N . ARG C 3 75 ? -6.028 29.352 -5.079 1.00 62.04 267 ARG A N 1
ATOM 1459 C CA . ARG C 3 75 ? -7.145 29.573 -5.992 1.00 66.02 267 ARG A CA 1
ATOM 1460 C C . ARG C 3 75 ? -6.759 29.984 -7.410 1.00 68.17 267 ARG A C 1
ATOM 1461 O O . ARG C 3 75 ? -7.287 29.440 -8.379 1.00 68.74 267 ARG A O 1
ATOM 1469 N N . ALA C 3 76 ? -5.836 30.933 -7.531 1.00 71.04 268 ALA A N 1
ATOM 1470 C CA . ALA C 3 76 ? -5.429 31.434 -8.837 1.00 73.46 268 ALA A CA 1
ATOM 1471 C C . ALA C 3 76 ? -4.423 30.538 -9.536 1.00 74.98 268 ALA A C 1
ATOM 1472 O O . ALA C 3 76 ? -3.304 30.965 -9.808 1.00 75.87 268 ALA A O 1
ATOM 1474 N N . LYS C 3 77 ? -4.820 29.307 -9.844 1.00 76.39 269 LYS A N 1
ATOM 1475 C CA . LYS C 3 77 ? -3.920 28.363 -10.513 1.00 78.27 269 LYS A CA 1
ATOM 1476 C C . LYS C 3 77 ? -3.432 28.886 -11.875 1.00 78.81 269 LYS A C 1
ATOM 1477 O O . LYS C 3 77 ? -2.195 28.912 -12.086 1.00 79.21 269 LYS A O 1
ATOM 1479 N N . ALA D 4 1 ? -18.538 18.823 -4.305 1.00 37.79 233 ALA B N 1
ATOM 1480 C CA . ALA D 4 1 ? -18.251 18.372 -2.915 1.00 38.59 233 ALA B CA 1
ATOM 1481 C C . ALA D 4 1 ? -16.843 18.846 -2.493 1.00 38.26 233 ALA B C 1
ATOM 1482 O O . ALA D 4 1 ? -15.965 19.031 -3.326 1.00 37.55 233 ALA B O 1
ATOM 1484 N N . ARG D 4 2 ? -16.637 19.052 -1.199 1.00 40.17 234 ARG B N 1
ATOM 1485 C CA . ARG D 4 2 ? -15.336 19.520 -0.720 1.00 43.45 234 ARG B CA 1
ATOM 1486 C C . ARG D 4 2 ? -14.222 18.475 -0.964 1.00 43.07 234 ARG B C 1
ATOM 1487 O O . ARG D 4 2 ? -14.462 17.277 -0.840 1.00 43.53 234 ARG B O 1
ATOM 1495 N N . ARG D 4 3 ? -13.016 18.919 -1.325 1.00 43.10 235 ARG B N 1
ATOM 1496 C CA . ARG D 4 3 ? -11.904 17.976 -1.525 1.00 44.50 235 ARG B CA 1
ATOM 1497 C C . ARG D 4 3 ? -11.478 17.409 -0.170 1.00 43.35 235 ARG B C 1
ATOM 1498 O O . ARG D 4 3 ? -11.380 18.145 0.806 1.00 43.17 235 ARG B O 1
ATOM 1506 N N . LYS D 4 4 ? -11.236 16.107 -0.121 1.00 42.01 236 LYS B N 1
ATOM 1507 C CA . LYS D 4 4 ? -10.816 15.436 1.108 1.00 42.25 236 LYS B CA 1
ATOM 1508 C C . LYS D 4 4 ? -9.302 15.275 1.182 1.00 41.35 236 LYS B C 1
ATOM 1509 O O . LYS D 4 4 ? -8.615 15.113 0.165 1.00 39.65 236 LYS B O 1
ATOM 1515 N N . ARG D 4 5 ? -8.769 15.317 2.396 1.00 39.43 237 ARG B N 1
ATOM 1516 C CA . ARG D 4 5 ? -7.337 15.109 2.553 1.00 37.37 237 ARG B CA 1
ATOM 1517 C C . ARG D 4 5 ? -7.084 13.652 2.191 1.00 37.74 237 ARG B C 1
ATOM 1518 O O . ARG D 4 5 ? -7.962 12.807 2.380 1.00 37.80 237 ARG B O 1
ATOM 1526 N N . ARG D 4 6 ? -5.908 13.340 1.659 1.00 38.19 238 ARG B N 1
ATOM 1527 C CA . ARG D 4 6 ? -5.588 11.953 1.356 1.00 39.19 238 ARG B CA 1
ATOM 1528 C C . ARG D 4 6 ? -4.109 11.717 1.563 1.00 38.84 238 ARG B C 1
ATOM 1529 O O . ARG D 4 6 ? -3.305 12.648 1.428 1.00 38.31 238 ARG B O 1
ATOM 1537 N N . ASN D 4 7 ? -3.766 10.487 1.942 1.00 36.44 239 ASN B N 1
ATOM 1538 C CA . ASN D 4 7 ? -2.383 10.097 2.136 1.00 37.96 239 ASN B CA 1
ATOM 1539 C C . ASN D 4 7 ? -1.797 10.049 0.733 1.00 39.12 239 ASN B C 1
ATOM 1540 O O . ASN D 4 7 ? -2.470 9.615 -0.189 1.00 39.90 239 ASN B O 1
ATOM 1545 N N . PHE D 4 8 ? -0.558 10.472 0.558 1.00 40.16 240 PHE B N 1
ATOM 1546 C CA . PHE D 4 8 ? 0.035 10.427 -0.779 1.00 42.59 240 PHE B CA 1
ATOM 1547 C C . PHE D 4 8 ? 0.327 8.972 -1.222 1.00 44.42 240 PHE B C 1
ATOM 1548 O O . PHE D 4 8 ? 0.666 8.115 -0.409 1.00 42.59 240 PHE B O 1
ATOM 1556 N N A ASN D 4 9 ? 0.176 8.703 -2.516 0.50 45.46 241 ASN B N 1
ATOM 1557 N N B ASN D 4 9 ? 0.200 8.713 -2.520 0.50 45.77 241 ASN B N 1
ATOM 1558 C CA A ASN D 4 9 ? 0.433 7.367 -3.046 0.50 47.16 241 ASN B CA 1
ATOM 1559 C CA B ASN D 4 9 ? 0.457 7.384 -3.072 0.50 47.68 241 ASN B CA 1
ATOM 1560 C C A ASN D 4 9 ? 1.904 7.004 -2.838 0.50 48.04 241 ASN B C 1
ATOM 1561 C C B ASN D 4 9 ? 1.911 7.002 -2.807 0.50 48.39 241 ASN B C 1
ATOM 1562 O O A ASN D 4 9 ? 2.742 7.876 -2.578 0.50 47.04 241 ASN B O 1
ATOM 1563 O O B ASN D 4 9 ? 2.746 7.857 -2.488 0.50 47.42 241 ASN B O 1
ATOM 1572 N N . LYS D 4 10 ? 2.204 5.712 -2.957 1.00 48.53 242 LYS B N 1
ATOM 1573 C CA . LYS D 4 10 ? 3.554 5.186 -2.775 1.00 50.12 242 LYS B CA 1
ATOM 1574 C C . LYS D 4 10 ? 4.575 5.874 -3.701 1.00 50.22 242 LYS B C 1
ATOM 1575 O O . LYS D 4 10 ? 5.735 6.063 -3.337 1.00 49.16 242 LYS B O 1
ATOM 1581 N N . GLN D 4 11 ? 4.136 6.253 -4.893 1.00 51.05 243 GLN B N 1
ATOM 1582 C CA . GLN D 4 11 ? 5.028 6.895 -5.848 1.00 52.75 243 GLN B CA 1
ATOM 1583 C C . GLN D 4 11 ? 5.537 8.240 -5.337 1.00 51.39 243 GLN B C 1
ATOM 1584 O O . GLN D 4 11 ? 6.743 8.494 -5.312 1.00 50.61 243 GLN B O 1
ATOM 1590 N N . ALA D 4 12 ? 4.604 9.095 -4.934 1.00 50.16 244 ALA B N 1
ATOM 1591 C CA . ALA D 4 12 ? 4.946 10.423 -4.447 1.00 47.93 244 ALA B CA 1
ATOM 1592 C C . ALA D 4 12 ? 5.834 10.354 -3.218 1.00 46.98 244 ALA B C 1
ATOM 1593 O O . ALA D 4 12 ? 6.821 11.082 -3.111 1.00 47.58 244 ALA B O 1
ATOM 1595 N N . THR D 4 13 ? 5.479 9.475 -2.289 1.00 45.74 245 THR B N 1
ATOM 1596 C CA . THR D 4 13 ? 6.239 9.315 -1.067 1.00 44.19 245 THR B CA 1
ATOM 1597 C C . THR D 4 13 ? 7.659 8.860 -1.340 1.00 45.25 245 THR B C 1
ATOM 1598 O O . THR D 4 13 ? 8.591 9.298 -0.667 1.00 44.13 245 THR B O 1
ATOM 1602 N N . GLU D 4 14 ? 7.839 7.980 -2.327 1.00 45.86 246 GLU B N 1
ATOM 1603 C CA . GLU D 4 14 ? 9.182 7.504 -2.665 1.00 45.52 246 GLU B CA 1
ATOM 1604 C C . GLU D 4 14 ? 10.039 8.663 -3.199 1.00 44.95 246 GLU B C 1
ATOM 1605 O O . GLU D 4 14 ? 11.208 8.779 -2.857 1.00 45.01 246 GLU B O 1
ATOM 1607 N N . ILE D 4 15 ? 9.453 9.497 -4.053 1.00 45.23 247 ILE B N 1
ATOM 1608 C CA . ILE D 4 15 ? 10.160 10.643 -4.626 1.00 45.76 247 ILE B CA 1
ATOM 1609 C C . ILE D 4 15 ? 10.575 11.618 -3.504 1.00 45.50 247 ILE B C 1
ATOM 1610 O O . ILE D 4 15 ? 11.717 12.067 -3.445 1.00 44.27 247 ILE B O 1
ATOM 1615 N N . LEU D 4 16 ? 9.634 11.924 -2.613 1.00 43.77 248 LEU B N 1
ATOM 1616 C CA . LEU D 4 16 ? 9.904 12.853 -1.523 1.00 42.72 248 LEU B CA 1
ATOM 1617 C C . LEU D 4 16 ? 10.953 12.299 -0.574 1.00 42.37 248 LEU B C 1
ATOM 1618 O O . LEU D 4 16 ? 11.881 13.012 -0.188 1.00 41.78 248 LEU B O 1
ATOM 1623 N N . ASN D 4 17 ? 10.817 11.028 -0.198 1.00 42.10 249 ASN B N 1
ATOM 1624 C CA . ASN D 4 17 ? 11.795 10.414 0.692 1.00 42.42 249 ASN B CA 1
ATOM 1625 C C . ASN D 4 17 ? 13.171 10.371 0.002 1.00 43.05 249 ASN B C 1
ATOM 1626 O O . ASN D 4 17 ? 14.186 10.589 0.644 1.00 41.98 249 ASN B O 1
ATOM 1631 N N . GLU D 4 18 ? 13.196 10.088 -1.300 1.00 42.32 250 GLU B N 1
ATOM 1632 C CA . GLU D 4 18 ? 14.465 10.036 -2.031 1.00 44.27 250 GLU B CA 1
ATOM 1633 C C . GLU D 4 18 ? 15.206 11.358 -1.876 1.00 43.14 250 GLU B C 1
ATOM 1634 O O . GLU D 4 18 ? 16.373 11.380 -1.483 1.00 44.60 250 GLU B O 1
ATOM 1636 N N . TYR D 4 19 ? 14.515 12.459 -2.153 1.00 42.83 251 TYR B N 1
ATOM 1637 C CA . TYR D 4 19 ? 15.101 13.795 -2.051 1.00 41.56 251 TYR B CA 1
ATOM 1638 C C . TYR D 4 19 ? 15.509 14.080 -0.612 1.00 41.77 251 TYR B C 1
ATOM 1639 O O . TYR D 4 19 ? 16.642 14.461 -0.342 1.00 41.07 251 TYR B O 1
ATOM 1648 N N . PHE D 4 20 ? 14.583 13.872 0.314 1.00 40.44 252 PHE B N 1
ATOM 1649 C CA . PHE D 4 20 ? 14.855 14.120 1.715 1.00 40.93 252 PHE B CA 1
ATOM 1650 C C . PHE D 4 20 ? 16.147 13.443 2.157 1.00 40.93 252 PHE B C 1
ATOM 1651 O O . PHE D 4 20 ? 17.078 14.099 2.635 1.00 40.76 252 PHE B O 1
ATOM 1659 N N . TYR D 4 21 ? 16.222 12.132 1.990 1.00 41.75 253 TYR B N 1
ATOM 1660 C CA . TYR D 4 21 ? 17.420 11.422 2.415 1.00 44.15 253 TYR B CA 1
ATOM 1661 C C . TYR D 4 21 ? 18.703 11.763 1.655 1.00 44.45 253 TYR B C 1
ATOM 1662 O O . TYR D 4 21 ? 19.780 11.740 2.247 1.00 44.95 253 TYR B O 1
ATOM 1671 N N . SER D 4 22 ? 18.603 12.112 0.372 1.00 45.14 254 SER B N 1
ATOM 1672 C CA . SER D 4 22 ? 19.816 12.473 -0.365 1.00 46.22 254 SER B CA 1
ATOM 1673 C C . SER D 4 22 ? 20.310 13.863 0.064 1.00 46.76 254 SER B C 1
ATOM 1674 O O . SER D 4 22 ? 21.443 14.240 -0.219 1.00 45.84 254 SER B O 1
ATOM 1677 N N . HIS D 4 23 ? 19.463 14.626 0.749 1.00 46.64 255 HIS B N 1
ATOM 1678 C CA . HIS D 4 23 ? 19.868 15.948 1.234 1.00 46.88 255 HIS B CA 1
ATOM 1679 C C . HIS D 4 23 ? 19.748 15.976 2.761 1.00 46.24 255 HIS B C 1
ATOM 1680 O O . HIS D 4 23 ? 19.510 17.030 3.360 1.00 44.64 255 HIS B O 1
ATOM 1687 N N . LEU D 4 24 ? 19.941 14.829 3.399 1.00 46.95 256 LEU B N 1
ATOM 1688 C CA . LEU D 4 24 ? 19.748 14.770 4.844 1.00 48.50 256 LEU B CA 1
ATOM 1689 C C . LEU D 4 24 ? 20.515 15.758 5.702 1.00 49.76 256 LEU B C 1
ATOM 1690 O O . LEU D 4 24 ? 20.037 16.118 6.771 1.00 49.82 256 LEU B O 1
ATOM 1695 N N . SER D 4 25 ? 21.690 16.213 5.278 1.00 49.89 257 SER B N 1
ATOM 1696 C CA . SER D 4 25 ? 22.413 17.166 6.121 1.00 49.90 257 SER B CA 1
ATOM 1697 C C . SER D 4 25 ? 21.786 18.577 6.068 1.00 48.85 257 SER B C 1
ATOM 1698 O O . SER D 4 25 ? 22.160 19.462 6.844 1.00 48.37 257 SER B O 1
ATOM 1701 N N . ASN D 4 26 ? 20.823 18.774 5.165 1.00 47.64 258 ASN B N 1
ATOM 1702 C CA . ASN D 4 26 ? 20.137 20.070 5.009 1.00 45.20 258 ASN B CA 1
ATOM 1703 C C . ASN D 4 26 ? 18.974 19.882 4.030 1.00 42.87 258 ASN B C 1
ATOM 1704 O O . ASN D 4 26 ? 19.020 20.329 2.866 1.00 39.35 258 ASN B O 1
ATOM 1709 N N . PRO D 4 27 ? 17.905 19.217 4.486 1.00 40.12 259 PRO B N 1
ATOM 1710 C CA . PRO D 4 27 ? 16.767 18.987 3.600 1.00 37.36 259 PRO B CA 1
ATOM 1711 C C . PRO D 4 27 ? 15.811 20.178 3.451 1.00 35.36 259 PRO B C 1
ATOM 1712 O O . PRO D 4 27 ? 14.662 20.147 3.904 1.00 34.60 259 PRO B O 1
ATOM 1716 N N . TYR D 4 28 ? 16.298 21.214 2.780 1.00 33.37 260 TYR B N 1
ATOM 1717 C CA . TYR D 4 28 ? 15.548 22.432 2.537 1.00 32.27 260 TYR B CA 1
ATOM 1718 C C . TYR D 4 28 ? 15.449 22.799 1.058 1.00 34.13 260 TYR B C 1
ATOM 1719 O O . TYR D 4 28 ? 16.112 23.725 0.577 1.00 31.13 260 TYR B O 1
ATOM 1728 N N . PRO D 4 29 ? 14.584 22.096 0.319 1.00 35.20 261 PRO B N 1
ATOM 1729 C CA . PRO D 4 29 ? 14.465 22.427 -1.108 1.00 34.26 261 PRO B CA 1
ATOM 1730 C C . PRO D 4 29 ? 14.132 23.892 -1.375 1.00 35.31 261 PRO B C 1
ATOM 1731 O O . PRO D 4 29 ? 13.321 24.513 -0.670 1.00 32.85 261 PRO B O 1
ATOM 1735 N N . SER D 4 30 ? 14.761 24.451 -2.405 1.00 34.15 262 SER B N 1
ATOM 1736 C CA . SER D 4 30 ? 14.517 25.830 -2.804 1.00 35.62 262 SER B CA 1
ATOM 1737 C C . SER D 4 30 ? 13.132 25.856 -3.435 1.00 36.57 262 SER B C 1
ATOM 1738 O O . SER D 4 30 ? 12.572 24.806 -3.729 1.00 37.18 262 SER B O 1
ATOM 1741 N N . GLU D 4 31 ? 12.591 27.043 -3.669 1.00 36.71 263 GLU B N 1
ATOM 1742 C CA . GLU D 4 31 ? 11.272 27.130 -4.260 1.00 38.46 263 GLU B CA 1
ATOM 1743 C C . GLU D 4 31 ? 11.250 26.399 -5.606 1.00 40.82 263 GLU B C 1
ATOM 1744 O O . GLU D 4 31 ? 10.328 25.635 -5.877 1.00 40.33 263 GLU B O 1
ATOM 1746 N N . GLU D 4 32 ? 12.281 26.597 -6.430 1.00 40.96 264 GLU B N 1
ATOM 1747 C CA . GLU D 4 32 ? 12.337 25.940 -7.732 1.00 42.63 264 GLU B CA 1
ATOM 1748 C C . GLU D 4 32 ? 12.369 24.426 -7.574 1.00 40.29 264 GLU B C 1
ATOM 1749 O O . GLU D 4 32 ? 11.736 23.705 -8.345 1.00 40.00 264 GLU B O 1
ATOM 1755 N N . ALA D 4 33 ? 13.086 23.939 -6.565 1.00 36.87 265 ALA B N 1
ATOM 1756 C CA . ALA D 4 33 ? 13.159 22.508 -6.290 1.00 34.67 265 ALA B CA 1
ATOM 1757 C C . ALA D 4 33 ? 11.801 21.982 -5.762 1.00 34.48 265 ALA B C 1
ATOM 1758 O O . ALA D 4 33 ? 11.444 20.830 -5.992 1.00 33.72 265 ALA B O 1
ATOM 1760 N N . LYS D 4 34 ? 11.044 22.819 -5.063 1.00 34.30 266 LYS B N 1
ATOM 1761 C CA . LYS D 4 34 ? 9.747 22.369 -4.563 1.00 35.53 266 LYS B CA 1
ATOM 1762 C C . LYS D 4 34 ? 8.781 22.275 -5.760 1.00 37.26 266 LYS B C 1
ATOM 1763 O O . LYS D 4 34 ? 7.965 21.366 -5.832 1.00 35.41 266 LYS B O 1
ATOM 1769 N N . GLU D 4 35 ? 8.909 23.180 -6.720 1.00 39.81 267 GLU B N 1
ATOM 1770 C CA . GLU D 4 35 ? 8.018 23.120 -7.883 1.00 43.93 267 GLU B CA 1
ATOM 1771 C C . GLU D 4 35 ? 8.212 21.834 -8.693 1.00 44.88 267 GLU B C 1
ATOM 1772 O O . GLU D 4 35 ? 7.232 21.216 -9.146 1.00 44.14 267 GLU B O 1
ATOM 1778 N N . GLU D 4 36 ? 9.467 21.426 -8.876 1.00 45.39 268 GLU B N 1
ATOM 1779 C CA . GLU D 4 36 ? 9.772 20.208 -9.634 1.00 46.33 268 GLU B CA 1
ATOM 1780 C C . GLU D 4 36 ? 9.316 18.949 -8.890 1.00 45.99 268 GLU B C 1
ATOM 1781 O O . GLU D 4 36 ? 8.837 17.992 -9.505 1.00 44.12 268 GLU B O 1
ATOM 1787 N N . LEU D 4 37 ? 9.478 18.931 -7.571 1.00 43.76 269 LEU B N 1
ATOM 1788 C CA . LEU D 4 37 ? 9.024 17.774 -6.817 1.00 45.07 269 LEU B CA 1
ATOM 1789 C C . LEU D 4 37 ? 7.505 17.766 -6.909 1.00 45.53 269 LEU B C 1
ATOM 1790 O O . LEU D 4 37 ? 6.893 16.721 -7.131 1.00 46.27 269 LEU B O 1
ATOM 1795 N N . ALA D 4 38 ? 6.895 18.935 -6.766 1.00 45.24 270 ALA B N 1
ATOM 1796 C CA . ALA D 4 38 ? 5.450 19.027 -6.833 1.00 47.66 270 ALA B CA 1
ATOM 1797 C C . ALA D 4 38 ? 4.983 18.444 -8.161 1.00 49.47 270 ALA B C 1
ATOM 1798 O O . ALA D 4 38 ? 3.962 17.768 -8.226 1.00 49.01 270 ALA B O 1
ATOM 1800 N N . LYS D 4 39 ? 5.746 18.696 -9.218 1.00 50.80 271 LYS B N 1
ATOM 1801 C CA . LYS D 4 39 ? 5.380 18.180 -10.529 1.00 52.31 271 LYS B CA 1
ATOM 1802 C C . LYS D 4 39 ? 5.503 16.670 -10.607 1.00 51.61 271 LYS B C 1
ATOM 1803 O O . LYS D 4 39 ? 4.572 15.993 -11.040 1.00 52.71 271 LYS B O 1
ATOM 1809 N N . LYS D 4 40 ? 6.642 16.134 -10.197 1.00 50.49 272 LYS B N 1
ATOM 1810 C CA . LYS D 4 40 ? 6.832 14.696 -10.239 1.00 50.12 272 LYS B CA 1
ATOM 1811 C C . LYS D 4 40 ? 5.825 13.951 -9.376 1.00 49.92 272 LYS B C 1
ATOM 1812 O O . LYS D 4 40 ? 5.437 12.839 -9.698 1.00 50.12 272 LYS B O 1
ATOM 1818 N N . CYS D 4 41 ? 5.388 14.568 -8.286 1.00 48.08 273 CYS B N 1
ATOM 1819 C CA . CYS D 4 41 ? 4.458 13.905 -7.378 1.00 48.16 273 CYS B CA 1
ATOM 1820 C C . CYS D 4 41 ? 3.000 14.091 -7.662 1.00 47.82 273 CYS B C 1
ATOM 1821 O O . CYS D 4 41 ? 2.178 13.344 -7.138 1.00 49.54 273 CYS B O 1
ATOM 1824 N N . GLY D 4 42 ? 2.676 15.100 -8.461 1.00 48.26 274 GLY B N 1
ATOM 1825 C CA . GLY D 4 42 ? 1.285 15.391 -8.761 1.00 48.16 274 GLY B CA 1
ATOM 1826 C C . GLY D 4 42 ? 0.597 16.125 -7.614 1.00 46.98 274 GLY B C 1
ATOM 1827 O O . GLY D 4 42 ? -0.623 16.047 -7.473 1.00 47.14 274 GLY B O 1
ATOM 1828 N N . ILE D 4 43 ? 1.371 16.832 -6.791 1.00 44.88 275 ILE B N 1
ATOM 1829 C CA . ILE D 4 43 ? 0.802 17.571 -5.662 1.00 43.45 275 ILE B CA 1
ATOM 1830 C C . ILE D 4 43 ? 1.158 19.032 -5.786 1.00 42.31 275 ILE B C 1
ATOM 1831 O O . ILE D 4 43 ? 1.797 19.415 -6.758 1.00 43.24 275 ILE B O 1
ATOM 1836 N N . THR D 4 44 ? 0.767 19.858 -4.821 1.00 40.34 276 THR B N 1
ATOM 1837 C CA . THR D 4 44 ? 1.079 21.278 -4.918 1.00 39.06 276 THR B CA 1
ATOM 1838 C C . THR D 4 44 ? 2.357 21.657 -4.162 1.00 37.35 276 THR B C 1
ATOM 1839 O O . THR D 4 44 ? 2.867 20.872 -3.392 1.00 37.52 276 THR B O 1
ATOM 1843 N N . VAL D 4 45 ? 2.878 22.853 -4.406 1.00 38.26 277 VAL B N 1
ATOM 1844 C CA . VAL D 4 45 ? 4.091 23.284 -3.714 1.00 37.87 277 VAL B CA 1
ATOM 1845 C C . VAL D 4 45 ? 3.790 23.449 -2.210 1.00 36.58 277 VAL B C 1
ATOM 1846 O O . VAL D 4 45 ? 4.621 23.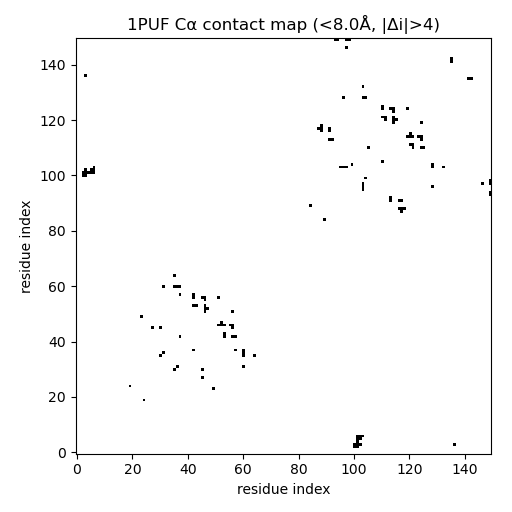139 -1.377 1.00 35.69 277 VAL B O 1
ATOM 1850 N N . SER D 4 46 ? 2.597 23.912 -1.860 1.00 36.55 278 SER B N 1
ATOM 1851 C CA . SER D 4 46 ? 2.254 24.017 -0.426 1.00 36.23 278 SER B CA 1
ATOM 1852 C C . SER D 4 46 ? 2.332 22.628 0.197 1.00 35.07 278 SER B C 1
ATOM 1853 O O . SER D 4 46 ? 2.785 22.452 1.342 1.00 34.89 278 SER B O 1
ATOM 1856 N N . GLN D 4 47 ? 1.878 21.628 -0.552 1.00 33.87 279 GLN B N 1
ATOM 1857 C CA . GLN D 4 47 ? 1.923 20.271 -0.044 1.00 33.64 279 GLN B CA 1
ATOM 1858 C C . GLN D 4 47 ? 3.356 19.754 0.093 1.00 33.12 279 GLN B C 1
ATOM 1859 O O . GLN D 4 47 ? 3.678 18.961 0.999 1.00 32.12 279 GLN B O 1
ATOM 1865 N N . VAL D 4 48 ? 4.231 20.160 -0.817 1.00 32.39 280 VAL B N 1
ATOM 1866 C CA . VAL D 4 48 ? 5.615 19.751 -0.664 1.00 31.96 280 VAL B CA 1
ATOM 1867 C C . VAL D 4 48 ? 6.179 20.460 0.594 1.00 29.66 280 VAL B C 1
ATOM 1868 O O . VAL D 4 48 ? 6.896 19.851 1.374 1.00 30.06 280 VAL B O 1
ATOM 1872 N N . SER D 4 49 ? 5.837 21.728 0.793 1.00 29.89 281 SER B N 1
ATOM 1873 C CA . SER D 4 49 ? 6.360 22.458 1.956 1.00 32.36 281 SER B CA 1
ATOM 1874 C C . SER D 4 49 ? 5.873 21.801 3.254 1.00 30.85 281 SER B C 1
ATOM 1875 O O . SER D 4 49 ? 6.655 21.637 4.209 1.00 28.00 281 SER B O 1
ATOM 1878 N N . ASN D 4 50 ? 4.602 21.397 3.264 1.00 31.96 282 ASN B N 1
ATOM 1879 C CA . ASN D 4 50 ? 4.017 20.727 4.446 1.00 32.50 282 ASN B CA 1
ATOM 1880 C C . ASN D 4 50 ? 4.711 19.386 4.677 1.00 31.29 282 ASN B C 1
ATOM 1881 O O . ASN D 4 50 ? 5.032 19.037 5.808 1.00 33.06 282 ASN B O 1
ATOM 1886 N N . TRP D 4 51 ? 4.933 18.614 3.612 1.00 32.18 283 TRP B N 1
ATOM 1887 C CA . TRP D 4 51 ? 5.595 17.320 3.754 1.00 30.59 283 TRP B CA 1
ATOM 1888 C C . TRP D 4 51 ? 7.001 17.448 4.355 1.00 30.67 283 TRP B C 1
ATOM 1889 O O . TRP D 4 51 ? 7.359 16.682 5.247 1.00 29.27 283 TRP B O 1
ATOM 1900 N N . PHE D 4 52 ? 7.802 18.401 3.867 1.00 29.44 284 PHE B N 1
ATOM 1901 C CA . PHE D 4 52 ? 9.135 18.588 4.419 1.00 29.84 284 PHE B CA 1
ATOM 1902 C C . PHE D 4 52 ? 9.124 19.093 5.883 1.00 28.67 284 PHE B C 1
ATOM 1903 O O . PHE D 4 52 ? 9.947 18.658 6.694 1.00 28.91 284 PHE B O 1
ATOM 1911 N N . GLY D 4 53 ? 8.219 20.007 6.195 1.00 29.26 285 GLY B N 1
ATOM 1912 C CA . GLY D 4 53 ? 8.096 20.497 7.566 1.00 30.66 285 GLY B CA 1
ATOM 1913 C C . GLY D 4 53 ? 7.786 19.277 8.427 1.00 32.02 285 GLY B C 1
ATOM 1914 O O . GLY D 4 53 ? 8.514 18.986 9.379 1.00 32.25 285 GLY B O 1
ATOM 1915 N N . ASN D 4 54 ? 6.726 18.541 8.064 1.00 32.37 286 ASN B N 1
ATOM 1916 C CA . ASN D 4 54 ? 6.325 17.350 8.815 1.00 34.22 286 ASN B CA 1
ATOM 1917 C C . ASN D 4 54 ? 7.431 16.316 8.914 1.00 34.39 286 ASN B C 1
ATOM 1918 O O . ASN D 4 54 ? 7.669 15.754 9.987 1.00 33.42 286 ASN B O 1
ATOM 1923 N N . LYS D 4 55 ? 8.123 16.063 7.799 1.00 33.75 287 LYS B N 1
ATOM 1924 C CA . LYS D 4 55 ? 9.192 15.082 7.816 1.00 33.53 287 LYS B CA 1
ATOM 1925 C C . LYS D 4 55 ? 10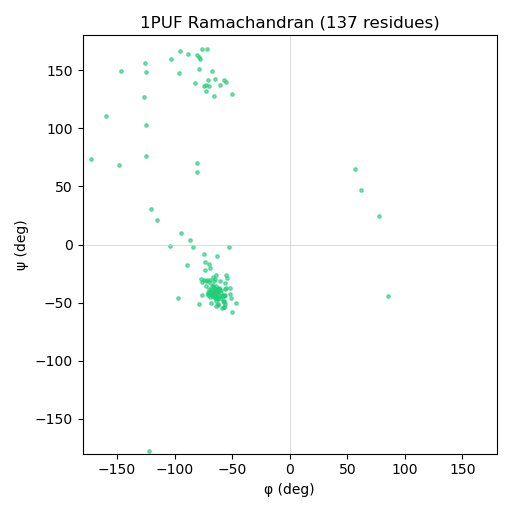.365 15.479 8.725 1.00 32.77 287 LYS B C 1
ATOM 1926 O O . LYS D 4 55 ? 10.829 14.666 9.519 1.00 33.59 287 LYS B O 1
ATOM 1932 N N . ARG D 4 56 ? 10.867 16.709 8.609 1.00 33.65 288 ARG B N 1
ATOM 1933 C CA . ARG D 4 56 ? 11.999 17.101 9.453 1.00 31.85 288 ARG B CA 1
ATOM 1934 C C . ARG D 4 56 ? 11.718 16.966 10.958 1.00 34.09 288 ARG B C 1
ATOM 1935 O O . ARG D 4 56 ? 12.542 16.419 11.700 1.00 33.18 288 ARG B O 1
ATOM 1943 N N . ILE D 4 57 ? 10.581 17.479 11.422 1.00 34.73 289 ILE B N 1
ATOM 1944 C CA . ILE D 4 57 ? 10.285 17.421 12.861 1.00 37.19 289 ILE B CA 1
ATOM 1945 C C . ILE D 4 57 ? 10.049 15.994 13.332 1.00 38.67 289 ILE B C 1
ATOM 1946 O O . ILE D 4 57 ? 10.584 15.589 14.356 1.00 39.44 289 ILE B O 1
ATOM 1951 N N . ARG D 4 58 ? 9.278 15.209 12.586 1.00 39.47 290 ARG B N 1
ATOM 1952 C CA . ARG D 4 58 ? 9.036 13.833 13.007 1.00 38.96 290 ARG B CA 1
ATOM 1953 C C . ARG D 4 58 ? 10.307 12.993 12.960 1.00 41.05 290 ARG B C 1
ATOM 1954 O O . ARG D 4 58 ? 10.544 12.146 13.841 1.00 38.75 290 ARG B O 1
ATOM 1962 N N . TYR D 4 59 ? 11.150 13.242 11.963 1.00 40.78 291 TYR B N 1
ATOM 1963 C CA . TYR D 4 59 ? 12.406 12.506 11.874 1.00 44.26 291 TYR B CA 1
ATOM 1964 C C . TYR D 4 59 ? 13.316 12.946 13.025 1.00 45.63 291 TYR B C 1
ATOM 1965 O O . TYR D 4 59 ? 13.947 12.125 13.692 1.00 46.71 291 TYR B O 1
ATOM 1974 N N . LYS D 4 60 ? 13.395 14.249 13.245 1.00 47.90 292 LYS B N 1
ATOM 1975 C CA . LYS D 4 60 ? 14.232 14.799 14.299 1.00 51.06 292 LYS B CA 1
ATOM 1976 C C . LYS D 4 60 ? 13.769 14.277 15.658 1.00 53.01 292 LYS B C 1
ATOM 1977 O O . LYS D 4 60 ? 14.584 14.002 16.540 1.00 52.89 292 LYS B O 1
ATOM 1983 N N . LYS D 4 61 ? 12.459 14.133 15.817 1.00 54.78 293 LYS B N 1
ATOM 1984 C CA . LYS D 4 61 ? 11.885 13.654 17.066 1.00 58.61 293 LYS B CA 1
ATOM 1985 C C . LYS D 4 61 ? 12.082 12.161 17.296 1.00 60.64 293 LYS B C 1
ATOM 1986 O O . LYS D 4 61 ? 12.030 11.704 18.433 1.00 60.98 293 LYS B O 1
ATOM 1992 N N . ASN D 4 62 ? 12.319 11.399 16.233 1.00 62.69 294 ASN B N 1
ATOM 1993 C CA . ASN D 4 62 ? 12.489 9.960 16.395 1.00 64.47 294 ASN B CA 1
ATOM 1994 C C . ASN D 4 62 ? 13.449 9.335 15.384 1.00 64.93 294 ASN B C 1
ATOM 1995 O O . ASN D 4 62 ? 13.025 8.555 14.531 1.00 64.20 294 ASN B O 1
ATOM 2000 N N . ILE D 4 63 ? 14.736 9.659 15.496 1.00 66.37 295 ILE B N 1
ATOM 2001 C CA . ILE D 4 63 ? 15.759 9.143 14.580 1.00 68.51 295 ILE B CA 1
ATOM 2002 C C . ILE D 4 63 ? 15.700 7.624 14.428 1.00 69.71 295 ILE B C 1
ATOM 2003 O O . ILE D 4 63 ? 15.764 7.093 13.314 1.00 70.46 295 ILE B O 1
ATOM 2008 N N . GLY D 4 64 ? 15.582 6.930 15.555 1.00 70.40 296 GLY B N 1
ATOM 2009 C CA . GLY D 4 64 ? 15.511 5.481 15.535 1.00 71.41 296 GLY B CA 1
ATOM 2010 C C . GLY D 4 64 ? 14.369 4.933 14.696 1.00 72.43 296 GLY B C 1
ATOM 2011 O O . GLY D 4 64 ? 14.582 4.044 13.871 1.00 72.71 296 GLY B O 1
ATOM 2012 N N . LYS D 4 65 ? 13.159 5.450 14.898 1.00 72.83 297 LYS B N 1
ATOM 2013 C CA . LYS D 4 65 ? 12.001 4.986 14.139 1.00 73.57 297 LYS B CA 1
ATOM 2014 C C . LYS D 4 65 ? 12.194 5.094 12.623 1.00 74.57 297 LYS B C 1
ATOM 2015 O O . LYS D 4 65 ? 11.690 4.264 11.874 1.00 74.26 297 LYS B O 1
ATOM 2017 N N . PHE D 4 66 ?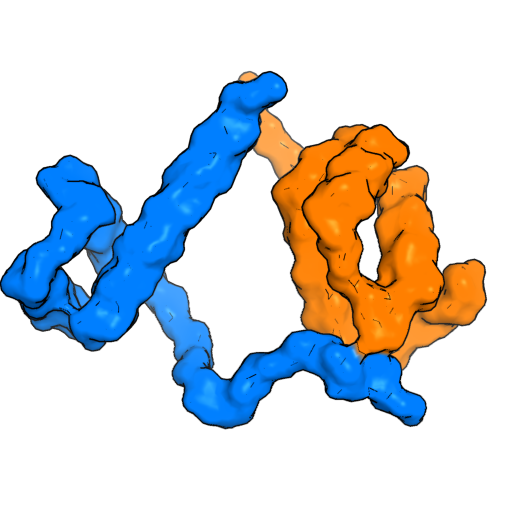 12.927 6.107 12.169 1.00 75.64 298 PHE B N 1
ATOM 2018 C CA . PHE D 4 66 ? 13.144 6.292 10.736 1.00 76.88 298 PHE B CA 1
ATOM 2019 C C . PHE D 4 66 ? 14.423 5.672 10.196 1.00 78.16 298 PHE B C 1
ATOM 2020 O O . PHE D 4 66 ? 14.817 5.926 9.052 1.00 78.25 298 PHE B O 1
ATOM 2028 N N . GLN D 4 67 ? 15.085 4.870 11.020 1.00 79.65 299 GLN B N 1
ATOM 2029 C CA . GLN D 4 67 ? 16.297 4.213 10.575 1.00 80.81 299 GLN B CA 1
ATOM 2030 C C . GLN D 4 67 ? 15.840 3.038 9.729 1.00 81.09 299 GLN B C 1
ATOM 2031 O O . GLN D 4 67 ? 14.687 2.622 9.814 1.00 81.38 299 GLN B O 1
ATOM 2037 N N . GLU D 4 68 ? 16.727 2.500 8.909 1.00 81.32 300 GLU B N 1
ATOM 2038 C CA . GLU D 4 68 ? 16.313 1.393 8.073 1.00 82.17 300 GLU B CA 1
ATOM 2039 C C . GLU D 4 68 ? 15.683 1.997 6.839 1.00 82.42 300 GLU B C 1
ATOM 2040 O O . GLU D 4 68 ? 15.951 1.552 5.720 1.00 82.74 300 GLU B O 1
ATOM 2041 N N . GLU D 4 69 ? 14.837 3.010 7.048 1.00 82.10 301 GLU B N 1
ATOM 2042 C CA . GLU D 4 69 ? 14.199 3.720 5.944 1.00 81.63 301 GLU B CA 1
ATOM 2043 C C . GLU D 4 69 ? 15.284 4.640 5.399 1.00 81.44 301 GLU B C 1
ATOM 2044 O O . GLU D 4 69 ? 15.312 4.972 4.213 1.00 81.14 301 GLU B O 1
ATOM 2050 N N . ALA D 4 70 ? 16.179 5.044 6.291 1.00 81.03 302 ALA B N 1
ATOM 2051 C CA . ALA D 4 70 ? 17.287 5.902 5.924 1.00 81.23 302 ALA B CA 1
ATOM 2052 C C . ALA D 4 70 ? 18.256 5.093 5.070 1.00 81.19 302 ALA B C 1
ATOM 2053 O O . ALA D 4 70 ? 18.908 5.623 4.176 1.00 81.05 302 ALA B O 1
ATOM 2055 N N . ASN D 4 71 ? 18.338 3.797 5.346 1.00 81.40 303 ASN B N 1
ATOM 2056 C CA . ASN D 4 71 ? 19.240 2.939 4.600 1.00 81.22 303 ASN B CA 1
ATOM 2057 C C . ASN D 4 71 ? 18.718 2.519 3.234 1.00 80.63 303 ASN B C 1
ATOM 2058 O O . ASN D 4 71 ? 19.422 2.665 2.237 1.00 79.97 303 ASN B O 1
ATOM 2063 N N . ILE D 4 72 ? 17.494 2.001 3.170 1.00 80.51 304 ILE B N 1
ATOM 2064 C CA . ILE D 4 72 ? 16.953 1.587 1.877 1.00 80.44 304 ILE B CA 1
ATOM 2065 C C . ILE D 4 72 ? 17.019 2.768 0.902 1.00 80.15 304 ILE B C 1
ATOM 2066 O O . ILE D 4 72 ? 17.103 2.581 -0.316 1.00 79.86 304 ILE B O 1
ATOM 2071 N N . TYR D 4 73 ? 16.999 3.983 1.452 1.00 79.61 305 TYR B N 1
ATOM 2072 C CA . TYR D 4 73 ? 17.089 5.193 0.643 1.00 79.21 305 TYR B CA 1
ATOM 2073 C C . TYR D 4 73 ? 18.531 5.716 0.633 1.00 79.77 305 TYR B C 1
ATOM 2074 O O . TYR D 4 73 ? 19.368 5.202 1.411 1.00 79.75 305 TYR B O 1
#